Protein AF-A0A168M3N9-F1 (afdb_monomer_lite)

Structure (mmCIF, N/CA/C/O backbone):
data_AF-A0A168M3N9-F1
#
_entry.id   AF-A0A168M3N9-F1
#
loop_
_atom_site.group_PDB
_atom_site.id
_atom_site.type_symbol
_atom_site.label_atom_id
_atom_site.label_alt_id
_atom_site.label_comp_id
_atom_site.label_asym_id
_atom_site.label_entity_id
_atom_site.label_seq_id
_atom_site.pdbx_PDB_ins_code
_atom_site.Cartn_x
_atom_site.Cartn_y
_atom_site.Cartn_z
_atom_site.occupancy
_atom_site.B_iso_or_equiv
_atom_site.auth_seq_id
_atom_site.auth_comp_id
_atom_site.auth_asym_id
_atom_site.auth_atom_id
_atom_site.pdbx_PDB_model_num
ATOM 1 N N . MET A 1 1 ? -1.856 -5.516 9.812 1.00 73.81 1 MET A N 1
ATOM 2 C CA . MET A 1 1 ? -0.745 -4.849 9.103 1.00 73.81 1 MET A CA 1
ATOM 3 C C . MET A 1 1 ? -0.661 -5.486 7.724 1.00 73.81 1 MET A C 1
ATOM 5 O O . MET A 1 1 ? -0.581 -6.706 7.670 1.00 73.81 1 MET A O 1
ATOM 9 N N . GLY A 1 2 ? -0.846 -4.714 6.651 1.00 82.88 2 GLY A N 1
ATOM 10 C CA . GLY A 1 2 ? -0.961 -5.241 5.282 1.00 82.88 2 GLY A CA 1
ATOM 11 C C . GLY A 1 2 ? -1.892 -4.407 4.403 1.00 82.88 2 GLY A C 1
ATOM 12 O O . GLY A 1 2 ? -2.163 -3.252 4.714 1.00 82.88 2 GLY A O 1
ATOM 13 N N . GLY A 1 3 ? -2.410 -5.002 3.328 1.00 81.88 3 GLY A N 1
ATOM 14 C CA . GLY A 1 3 ? -3.432 -4.387 2.469 1.00 81.88 3 GLY A CA 1
ATOM 15 C C . GLY A 1 3 ? -2.916 -3.787 1.161 1.00 81.88 3 GLY A C 1
ATOM 16 O O . GLY A 1 3 ? -3.731 -3.435 0.317 1.00 81.88 3 GLY A O 1
ATOM 17 N N . LEU A 1 4 ? -1.597 -3.725 0.951 1.00 87.62 4 LEU A N 1
ATOM 18 C CA . LEU A 1 4 ? -1.005 -3.291 -0.316 1.00 87.62 4 LEU A CA 1
ATOM 19 C C . LEU A 1 4 ? -0.360 -4.472 -1.030 1.00 87.62 4 LEU A C 1
ATOM 21 O O . LEU A 1 4 ? 0.661 -4.996 -0.582 1.00 87.62 4 LEU A O 1
ATOM 25 N N . HIS A 1 5 ? -0.955 -4.899 -2.142 1.00 86.19 5 HIS A N 1
ATOM 26 C CA . HIS A 1 5 ? -0.412 -5.998 -2.928 1.00 86.19 5 HIS A CA 1
ATOM 27 C C . HIS A 1 5 ? 0.848 -5.544 -3.667 1.00 86.19 5 HIS A C 1
ATOM 29 O O . HIS A 1 5 ? 0.772 -4.733 -4.589 1.00 86.19 5 HIS A O 1
ATOM 35 N N . SER A 1 6 ? 2.007 -6.088 -3.292 1.00 81.62 6 SER A N 1
ATOM 36 C CA . SER A 1 6 ? 3.288 -5.686 -3.886 1.00 81.62 6 SER A CA 1
ATOM 37 C C . SER A 1 6 ? 3.332 -5.885 -5.400 1.00 81.62 6 SER A C 1
ATOM 39 O O . SER A 1 6 ? 3.858 -5.025 -6.087 1.00 81.62 6 SER A O 1
ATOM 41 N N . GLY A 1 7 ? 2.705 -6.933 -5.946 1.00 82.81 7 GLY A N 1
ATOM 42 C CA . GLY A 1 7 ? 2.657 -7.150 -7.399 1.00 82.81 7 GLY A CA 1
ATOM 43 C C . GLY A 1 7 ? 1.879 -6.085 -8.185 1.00 82.81 7 GLY A C 1
ATOM 44 O O . GLY A 1 7 ? 2.061 -5.980 -9.391 1.00 82.81 7 GLY A O 1
ATOM 45 N N . LEU A 1 8 ? 1.036 -5.285 -7.518 1.00 84.56 8 LEU A N 1
ATOM 46 C CA . LEU A 1 8 ? 0.312 -4.171 -8.138 1.00 84.56 8 LEU A CA 1
ATOM 47 C C . LEU A 1 8 ? 1.061 -2.842 -8.024 1.00 84.56 8 LEU A C 1
ATOM 49 O O . LEU A 1 8 ? 0.658 -1.882 -8.661 1.00 84.56 8 LEU A O 1
ATOM 53 N N . ILE A 1 9 ? 2.107 -2.752 -7.199 1.00 85.12 9 ILE A N 1
ATOM 54 C CA . ILE A 1 9 ? 2.798 -1.489 -6.886 1.00 85.12 9 ILE A CA 1
ATOM 55 C C . ILE A 1 9 ? 4.281 -1.540 -7.277 1.00 85.12 9 ILE A C 1
ATOM 57 O O . ILE A 1 9 ? 4.835 -0.534 -7.696 1.00 85.12 9 ILE A O 1
ATOM 61 N N . ASP A 1 10 ? 4.912 -2.705 -7.167 1.00 84.38 10 ASP A N 1
ATOM 62 C CA . ASP A 1 10 ? 6.330 -2.961 -7.421 1.00 84.38 10 ASP A CA 1
ATOM 63 C C . ASP A 1 10 ? 6.472 -3.852 -8.668 1.00 84.38 10 ASP A C 1
ATOM 65 O O . ASP A 1 10 ? 6.811 -5.033 -8.591 1.00 84.38 10 ASP A O 1
ATOM 69 N N . PHE A 1 11 ? 6.135 -3.287 -9.830 1.00 85.56 11 PHE A N 1
ATOM 70 C CA . PHE A 1 11 ? 6.182 -3.937 -11.147 1.00 85.56 11 PHE A CA 1
ATOM 71 C C . PHE A 1 11 ? 6.880 -3.025 -12.179 1.00 85.56 11 PHE A C 1
ATOM 73 O O . PHE A 1 11 ? 7.012 -1.832 -11.917 1.00 85.56 11 PHE A O 1
ATOM 80 N N . PRO A 1 12 ? 7.339 -3.537 -13.341 1.00 84.50 12 PRO A N 1
ATOM 81 C CA . PRO A 1 12 ? 8.180 -2.777 -14.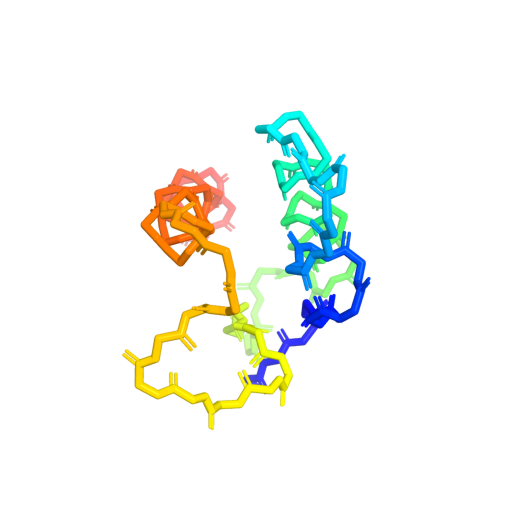277 1.00 84.50 12 PRO A CA 1
ATOM 82 C C . PRO A 1 12 ? 7.629 -1.416 -14.715 1.00 84.50 12 PRO A C 1
ATOM 84 O O . PRO A 1 12 ? 8.393 -0.462 -14.830 1.00 84.50 12 PRO A O 1
ATOM 87 N N . ASP A 1 13 ? 6.315 -1.320 -14.901 1.00 86.19 13 ASP A N 1
ATOM 88 C CA . ASP A 1 13 ? 5.616 -0.118 -15.368 1.00 86.19 13 ASP A CA 1
ATOM 89 C C . ASP A 1 13 ? 4.892 0.619 -14.229 1.00 86.19 13 ASP A C 1
ATOM 91 O O . ASP A 1 13 ? 3.865 1.272 -14.438 1.00 86.19 13 ASP A O 1
ATOM 95 N N . TRP A 1 14 ? 5.384 0.486 -12.994 1.00 87.75 14 TRP A N 1
ATOM 96 C CA . TRP A 1 14 ? 4.785 1.175 -11.859 1.00 87.75 14 TRP A CA 1
ATOM 97 C C . TRP A 1 14 ? 4.833 2.698 -12.040 1.00 87.75 14 TRP A C 1
ATOM 99 O O . TRP A 1 14 ? 5.792 3.272 -12.559 1.00 87.75 14 TRP A O 1
ATOM 109 N N . THR A 1 15 ? 3.792 3.372 -11.558 1.00 88.50 15 THR A N 1
ATOM 110 C CA . THR A 1 15 ? 3.700 4.833 -11.568 1.00 88.50 15 THR A CA 1
ATOM 111 C C . THR A 1 15 ? 3.364 5.369 -10.183 1.00 88.50 15 THR A C 1
ATOM 113 O O . THR A 1 15 ? 2.787 4.674 -9.338 1.00 88.50 15 THR A O 1
ATOM 116 N N . LEU A 1 16 ? 3.698 6.643 -9.956 1.00 88.31 16 LEU A N 1
ATOM 117 C CA . LEU A 1 16 ? 3.333 7.371 -8.740 1.00 88.31 16 LEU A CA 1
ATOM 118 C C . LEU A 1 16 ? 1.816 7.335 -8.502 1.00 88.31 16 LEU A C 1
ATOM 120 O O . LEU A 1 16 ? 1.368 7.043 -7.396 1.00 88.31 16 LEU A O 1
ATOM 124 N N . GLU A 1 17 ? 1.034 7.592 -9.550 1.00 90.19 17 GLU A N 1
ATOM 125 C CA . GLU A 1 17 ? -0.429 7.610 -9.486 1.00 90.19 17 GLU A CA 1
ATOM 126 C C . GLU A 1 17 ? -0.996 6.245 -9.098 1.00 90.19 17 GL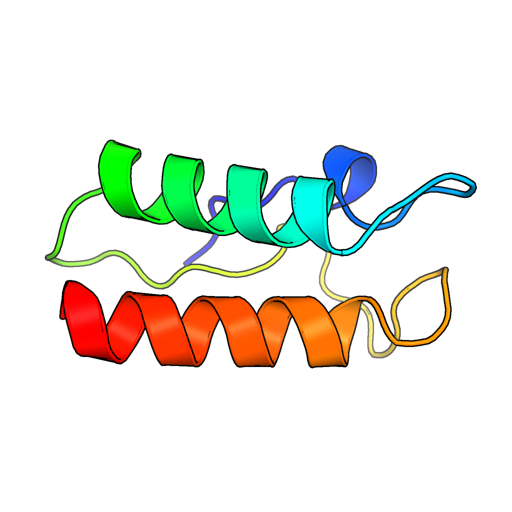U A C 1
ATOM 128 O O . GLU A 1 17 ? -1.888 6.162 -8.256 1.00 90.19 17 GLU A O 1
ATOM 133 N N . ASN A 1 18 ? -0.438 5.164 -9.650 1.00 90.75 18 ASN A N 1
ATOM 134 C CA . ASN A 1 18 ? -0.855 3.810 -9.317 1.00 90.75 18 ASN A CA 1
ATOM 135 C C . ASN A 1 18 ? -0.562 3.463 -7.847 1.00 90.75 18 ASN A C 1
ATOM 137 O O . ASN A 1 18 ? -1.411 2.900 -7.155 1.00 90.75 18 ASN A O 1
ATOM 141 N N . CYS A 1 19 ? 0.612 3.858 -7.346 1.00 90.25 19 CYS A N 1
ATOM 142 C CA . CYS A 1 19 ? 0.961 3.699 -5.937 1.00 90.25 19 CYS A CA 1
ATOM 143 C C . CYS A 1 19 ? -0.026 4.443 -5.025 1.00 90.25 19 CYS A C 1
ATOM 145 O O . CYS A 1 19 ? -0.573 3.847 -4.098 1.00 90.25 19 CYS A O 1
ATOM 147 N N . ILE A 1 20 ? -0.270 5.731 -5.288 1.00 91.12 20 ILE A N 1
ATOM 148 C CA . ILE A 1 20 ? -1.188 6.552 -4.485 1.00 91.12 20 ILE A CA 1
ATOM 149 C C . ILE A 1 20 ? -2.592 5.951 -4.513 1.00 91.12 20 ILE A C 1
ATOM 151 O O . ILE A 1 20 ? -3.182 5.754 -3.454 1.00 91.12 20 ILE A O 1
ATOM 155 N N . LYS A 1 21 ? -3.090 5.580 -5.698 1.00 92.19 21 LYS A N 1
ATOM 156 C CA . LYS A 1 21 ? -4.408 4.967 -5.866 1.00 92.19 21 LYS A CA 1
ATOM 157 C C . LYS A 1 21 ? -4.572 3.724 -4.992 1.00 92.19 21 LYS A C 1
ATOM 159 O O . LYS A 1 21 ? -5.540 3.638 -4.241 1.00 92.19 21 LYS A O 1
ATOM 164 N N . HIS A 1 22 ? -3.621 2.792 -5.033 1.00 91.62 22 HIS A N 1
ATOM 165 C CA . HIS A 1 22 ? -3.702 1.574 -4.226 1.00 91.62 22 HIS A CA 1
ATOM 166 C C . HIS A 1 22 ? -3.560 1.835 -2.723 1.00 91.62 22 HIS A C 1
ATOM 168 O O . HIS A 1 22 ? -4.230 1.178 -1.924 1.00 91.62 22 HIS A O 1
ATOM 174 N N . VAL A 1 23 ? -2.739 2.812 -2.322 1.00 90.75 23 VAL A N 1
ATOM 175 C CA . VAL A 1 23 ? -2.641 3.247 -0.920 1.00 90.75 23 VAL A CA 1
ATOM 176 C C . VAL A 1 23 ? -3.955 3.851 -0.434 1.00 90.75 23 VAL A C 1
ATOM 178 O O . VAL A 1 23 ? -4.439 3.491 0.639 1.00 90.75 23 VAL A O 1
ATOM 181 N N . GLU A 1 24 ? -4.578 4.714 -1.231 1.00 90.69 24 GLU A N 1
ATOM 182 C CA . GLU A 1 24 ? -5.880 5.291 -0.917 1.00 90.69 24 GLU A CA 1
ATOM 183 C C . GLU A 1 24 ? -6.983 4.238 -0.829 1.00 90.69 24 GLU A C 1
ATOM 185 O O . GLU A 1 24 ? -7.761 4.255 0.125 1.00 90.69 24 GLU A O 1
ATOM 190 N N . GLU A 1 25 ? -7.061 3.331 -1.805 1.00 90.62 25 GLU A N 1
ATOM 191 C CA . GLU A 1 25 ? -8.034 2.236 -1.831 1.00 90.62 25 GLU A CA 1
ATOM 192 C C . GLU A 1 25 ? -7.886 1.347 -0.593 1.00 90.62 25 GLU A C 1
ATOM 194 O O . GLU A 1 25 ? -8.878 1.067 0.079 1.00 90.62 25 GLU A O 1
ATOM 199 N N . ALA A 1 26 ? -6.655 0.973 -0.231 1.00 90.06 26 ALA A N 1
ATOM 200 C CA . ALA A 1 26 ? -6.389 0.162 0.951 1.00 90.06 26 ALA A CA 1
ATOM 201 C C . ALA A 1 26 ? -6.801 0.878 2.248 1.00 90.06 26 ALA A C 1
ATOM 203 O O . ALA A 1 26 ? -7.471 0.280 3.094 1.00 90.06 26 ALA A O 1
ATOM 204 N N . CYS A 1 27 ? -6.455 2.159 2.407 1.00 88.06 27 CYS A N 1
ATOM 205 C CA . CYS A 1 27 ? -6.832 2.948 3.583 1.00 88.06 27 CYS A CA 1
ATOM 206 C C . CYS A 1 27 ? -8.353 3.162 3.679 1.00 88.06 27 CYS A C 1
ATOM 208 O O . CYS A 1 27 ? -8.932 3.007 4.755 1.00 88.06 27 CYS A O 1
ATOM 210 N N . LYS A 1 28 ? -9.027 3.458 2.559 1.00 87.19 28 LYS A N 1
ATOM 211 C CA . LYS A 1 28 ? -10.489 3.639 2.508 1.00 87.19 28 LYS A CA 1
ATOM 212 C C . LYS A 1 28 ? -11.243 2.334 2.771 1.00 87.19 28 LYS A C 1
ATOM 214 O O . LYS A 1 28 ? -12.233 2.359 3.495 1.00 87.19 28 LYS A O 1
ATOM 219 N N . ALA A 1 29 ? -10.770 1.208 2.235 1.00 87.88 29 ALA A N 1
ATOM 220 C CA . ALA A 1 29 ? -11.424 -0.091 2.390 1.00 87.88 29 ALA A CA 1
ATOM 221 C C . ALA A 1 29 ? -11.326 -0.650 3.818 1.00 87.88 29 ALA A C 1
ATOM 223 O O . ALA A 1 29 ? -12.281 -1.246 4.309 1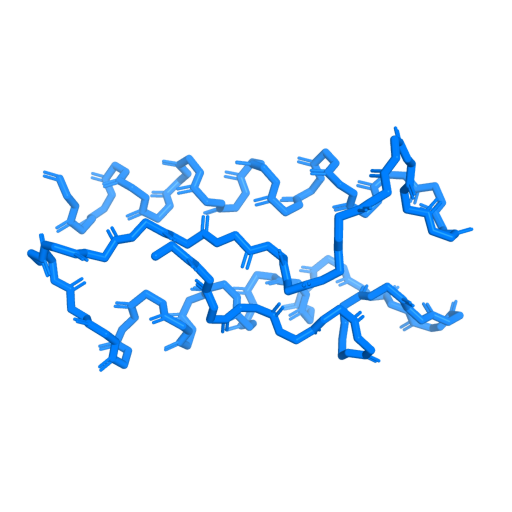.00 87.88 29 ALA A O 1
ATOM 224 N N . ASN A 1 30 ? -10.189 -0.455 4.495 1.00 84.44 30 ASN A N 1
ATOM 225 C CA . ASN A 1 30 ? -9.963 -0.997 5.840 1.00 84.44 30 ASN A CA 1
ATOM 226 C C . ASN A 1 30 ? -10.381 -0.032 6.967 1.00 84.44 30 ASN A C 1
ATOM 228 O O . ASN A 1 30 ? -10.574 -0.454 8.108 1.00 84.44 30 ASN A O 1
ATOM 232 N N . GLY A 1 31 ? -10.564 1.256 6.659 1.00 76.69 31 GLY A N 1
ATOM 233 C CA . GLY A 1 31 ? -11.003 2.267 7.616 1.00 76.69 31 GLY A CA 1
ATOM 234 C C . GLY A 1 31 ? -9.914 2.705 8.604 1.00 76.69 31 GLY A C 1
ATOM 235 O O . GLY A 1 31 ? -8.732 2.426 8.439 1.00 76.69 31 GLY A O 1
ATOM 236 N N . LYS A 1 32 ? -10.330 3.436 9.647 1.00 73.06 32 LYS A N 1
ATOM 237 C CA . LYS A 1 32 ? -9.440 4.215 10.535 1.00 73.06 32 LYS A CA 1
ATOM 238 C C . LYS A 1 32 ? -8.975 3.523 11.825 1.00 73.06 32 LYS A C 1
ATOM 240 O O . LYS A 1 32 ? -8.286 4.134 12.632 1.00 73.06 32 LYS A O 1
ATOM 245 N N . LYS A 1 33 ? -9.411 2.292 12.111 1.00 76.06 33 LYS A N 1
ATOM 246 C CA . LYS A 1 33 ? -9.069 1.598 13.369 1.00 76.06 33 LYS A CA 1
ATOM 247 C C . LYS A 1 33 ? -8.463 0.235 13.080 1.00 76.06 33 LYS A C 1
ATOM 249 O O . LYS A 1 33 ? -8.961 -0.481 12.223 1.00 76.06 33 LYS A O 1
ATOM 254 N N . TYR A 1 34 ? -7.422 -0.122 13.835 1.00 80.19 34 TYR A N 1
ATOM 255 C CA . TYR A 1 34 ? -6.756 -1.435 13.791 1.00 80.19 34 TYR A CA 1
ATOM 256 C C . TYR A 1 34 ? -6.135 -1.813 12.434 1.00 80.19 34 TYR A C 1
ATOM 258 O O . TYR A 1 34 ? -5.749 -2.964 12.225 1.00 80.19 34 TYR A O 1
ATOM 266 N N . PHE A 1 35 ? -5.987 -0.846 11.527 1.00 84.44 35 PHE A N 1
ATOM 267 C CA . PHE A 1 35 ? -5.360 -1.029 10.227 1.00 84.44 35 PHE A CA 1
ATOM 268 C C . PHE A 1 35 ? -4.035 -0.271 10.170 1.00 84.44 35 PHE A C 1
ATOM 270 O O . PHE A 1 35 ? -3.972 0.907 10.504 1.00 84.44 35 PHE A O 1
ATOM 277 N N . ILE A 1 36 ? -2.979 -0.969 9.753 1.00 85.75 36 ILE A N 1
ATOM 278 C CA . ILE A 1 36 ? -1.664 -0.383 9.486 1.00 85.75 36 ILE A CA 1
ATOM 279 C C . ILE A 1 36 ? -1.327 -0.770 8.043 1.00 85.75 36 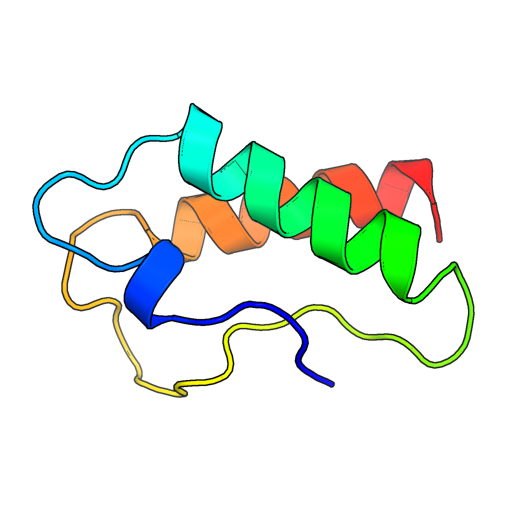ILE A C 1
ATOM 281 O O . ILE A 1 36 ? -1.050 -1.958 7.812 1.00 85.75 36 ILE A O 1
ATOM 285 N N . PRO A 1 37 ? -1.421 0.166 7.081 1.00 86.94 37 PRO A N 1
ATOM 286 C CA . PRO A 1 37 ? -1.127 -0.120 5.684 1.00 86.94 37 PRO A CA 1
ATOM 287 C C . PRO A 1 37 ? 0.352 -0.473 5.522 1.00 86.94 37 PRO A C 1
ATOM 289 O O . PRO A 1 37 ? 1.231 0.237 6.005 1.00 86.94 37 PRO A O 1
ATOM 292 N N . CYS A 1 38 ? 0.633 -1.582 4.843 1.00 86.75 38 CYS A N 1
ATOM 293 C CA . CYS A 1 38 ? 1.982 -1.931 4.404 1.00 86.75 38 CYS A CA 1
ATOM 294 C C . CYS A 1 38 ? 1.934 -2.856 3.184 1.00 86.75 38 CYS A C 1
ATOM 296 O O . CYS A 1 38 ? 0.915 -3.508 2.922 1.00 86.75 38 CYS A O 1
ATOM 298 N N . LEU A 1 39 ? 3.053 -2.927 2.459 1.00 86.38 39 LEU A N 1
ATOM 299 C CA . LEU A 1 39 ? 3.258 -3.897 1.384 1.00 86.38 39 LEU A CA 1
ATOM 300 C C . LEU A 1 39 ? 3.211 -5.326 1.936 1.00 86.38 39 LEU A C 1
ATOM 302 O O . LEU A 1 39 ? 3.747 -5.604 3.009 1.00 86.38 39 LEU A O 1
ATOM 306 N N . THR A 1 40 ? 2.554 -6.229 1.208 1.00 82.19 40 THR A N 1
ATOM 307 C CA . THR A 1 40 ? 2.419 -7.641 1.594 1.00 82.19 40 THR A CA 1
ATOM 308 C C . THR A 1 40 ? 3.708 -8.434 1.403 1.00 82.19 40 THR A C 1
ATOM 310 O O . THR A 1 40 ? 3.915 -9.422 2.101 1.00 82.19 40 THR A O 1
ATOM 313 N N . ALA A 1 41 ? 4.579 -8.021 0.477 1.00 76.38 41 ALA A N 1
ATOM 314 C CA . ALA A 1 41 ? 5.929 -8.559 0.358 1.00 76.38 41 ALA A CA 1
ATOM 315 C C . ALA A 1 41 ? 6.906 -7.694 1.166 1.00 76.38 41 ALA A C 1
ATOM 317 O O . ALA A 1 41 ? 7.057 -6.497 0.917 1.00 76.38 41 ALA A O 1
ATOM 318 N N . GLY A 1 42 ? 7.562 -8.313 2.147 1.00 61.97 42 GLY A N 1
ATOM 319 C CA . GLY A 1 42 ? 8.612 -7.696 2.949 1.00 61.97 42 GLY A CA 1
ATOM 320 C C . GLY A 1 42 ? 9.984 -8.045 2.387 1.00 61.97 42 GLY A C 1
ATOM 321 O O . GLY A 1 42 ? 10.495 -9.129 2.651 1.00 61.97 42 GLY A O 1
ATOM 322 N N . LEU A 1 43 ? 10.583 -7.129 1.632 1.00 64.06 43 LEU A N 1
ATOM 323 C CA . LEU A 1 43 ? 11.992 -7.186 1.253 1.00 64.06 43 LEU A CA 1
ATOM 324 C C . LEU A 1 43 ? 12.685 -5.878 1.662 1.00 64.06 43 LEU A C 1
ATOM 326 O O . LEU A 1 43 ? 12.024 -4.842 1.765 1.00 64.06 43 LEU A O 1
ATOM 330 N N . PRO A 1 44 ? 14.012 -5.900 1.896 1.00 60.62 44 PRO A N 1
ATOM 331 C CA . PRO A 1 44 ? 14.781 -4.706 2.258 1.00 60.62 44 PRO A CA 1
ATOM 332 C C . PRO A 1 44 ? 14.815 -3.639 1.151 1.00 60.62 44 PRO A C 1
ATOM 334 O O . PRO A 1 44 ? 15.267 -2.522 1.387 1.00 60.62 44 PRO A O 1
ATOM 337 N N . LYS A 1 45 ? 14.352 -3.973 -0.057 1.00 60.94 45 LYS A N 1
ATOM 338 C CA . LYS A 1 45 ? 14.246 -3.068 -1.195 1.00 60.94 45 LYS A CA 1
ATOM 339 C C . LYS A 1 45 ? 13.063 -3.487 -2.064 1.00 60.94 45 LYS A C 1
ATOM 341 O O . LYS A 1 45 ? 12.788 -4.682 -2.173 1.00 60.94 45 LYS A O 1
ATOM 346 N N . GLY A 1 46 ? 12.426 -2.514 -2.709 1.00 64.38 46 GLY A N 1
ATOM 347 C CA . GLY A 1 46 ? 11.576 -2.798 -3.862 1.00 64.38 46 GLY A CA 1
ATOM 348 C C . GLY A 1 46 ? 12.401 -3.351 -5.011 1.00 64.38 46 GLY A C 1
ATOM 349 O O . GLY A 1 46 ? 13.598 -3.061 -5.130 1.00 64.38 46 GLY A O 1
ATOM 350 N N . TYR A 1 47 ? 11.759 -4.150 -5.851 1.00 72.94 47 TYR A N 1
ATOM 351 C CA . TYR A 1 47 ? 12.336 -4.596 -7.111 1.00 72.94 47 TYR A CA 1
ATOM 352 C C . TYR A 1 47 ? 12.666 -3.398 -8.005 1.00 72.94 47 TYR A C 1
ATOM 354 O O . TYR A 1 47 ? 13.686 -3.417 -8.698 1.00 72.94 47 TYR A O 1
ATOM 362 N N . PHE A 1 48 ? 11.872 -2.326 -7.914 1.00 80.75 48 PHE A N 1
ATOM 363 C CA . PHE A 1 48 ? 12.082 -1.094 -8.664 1.00 80.75 48 PHE A CA 1
ATOM 364 C C . PHE A 1 48 ? 12.521 0.077 -7.766 1.00 80.75 48 PHE A C 1
ATOM 366 O O . PHE A 1 48 ? 12.147 0.165 -6.589 1.00 80.75 48 PHE A O 1
ATOM 373 N N . PRO A 1 49 ? 13.368 0.987 -8.288 1.00 80.69 49 PRO A N 1
ATOM 374 C CA . PRO A 1 49 ? 13.847 2.137 -7.527 1.00 80.69 49 PRO A CA 1
ATOM 375 C C . PRO A 1 49 ? 12.680 3.029 -7.093 1.00 80.69 49 PRO A C 1
ATOM 377 O O . PRO A 1 49 ? 11.708 3.173 -7.820 1.00 80.69 49 PRO A O 1
ATOM 380 N N . ASN A 1 50 ? 12.799 3.662 -5.926 1.00 84.75 50 ASN A N 1
ATOM 381 C CA . ASN A 1 50 ? 11.865 4.655 -5.370 1.00 84.75 50 ASN A CA 1
ATOM 382 C C . ASN A 1 50 ? 10.468 4.158 -4.953 1.00 84.75 50 ASN A C 1
ATOM 384 O O . ASN A 1 50 ? 9.828 4.851 -4.168 1.00 84.75 50 ASN A O 1
ATOM 388 N N . VAL A 1 51 ? 10.025 2.961 -5.356 1.00 85.25 51 VAL A N 1
ATOM 389 C CA . VAL A 1 51 ? 8.693 2.418 -5.006 1.00 85.25 51 VAL A CA 1
ATOM 390 C C . VAL A 1 51 ? 8.414 2.494 -3.504 1.00 85.25 51 VAL A C 1
ATOM 392 O O . VAL A 1 51 ? 7.397 3.029 -3.077 1.00 85.25 51 VAL A O 1
ATOM 395 N N . TYR A 1 52 ? 9.337 1.999 -2.678 1.00 85.31 52 TYR A N 1
ATOM 396 C CA . TYR A 1 52 ? 9.151 1.955 -1.224 1.00 85.31 52 TYR A CA 1
ATOM 397 C C . TYR A 1 52 ? 9.085 3.342 -0.586 1.00 85.31 52 TYR A C 1
ATOM 399 O O . TYR A 1 52 ? 8.290 3.563 0.329 1.00 85.31 52 TYR A O 1
ATOM 407 N N . GLU A 1 53 ? 9.905 4.280 -1.059 1.00 87.62 53 GLU A N 1
ATOM 408 C CA . GLU A 1 53 ? 9.877 5.659 -0.577 1.00 87.62 53 GLU A CA 1
ATOM 409 C C . GLU A 1 53 ? 8.545 6.324 -0.939 1.00 87.62 53 GLU A C 1
ATOM 411 O O . GLU A 1 53 ? 7.922 6.971 -0.098 1.00 87.62 53 GLU A O 1
ATOM 416 N N . THR A 1 54 ? 8.068 6.100 -2.165 1.00 90.25 54 THR A N 1
ATOM 417 C CA . THR A 1 54 ? 6.778 6.596 -2.642 1.00 90.25 54 THR A CA 1
ATOM 418 C C . THR A 1 54 ? 5.610 6.010 -1.851 1.00 90.25 54 THR A C 1
ATOM 420 O O . THR A 1 54 ? 4.752 6.764 -1.396 1.00 90.25 54 THR A O 1
ATOM 423 N N . VAL A 1 55 ? 5.598 4.694 -1.618 1.00 89.44 55 VAL A N 1
ATOM 424 C CA . VAL A 1 55 ? 4.582 4.026 -0.789 1.00 89.44 55 VAL A CA 1
ATOM 425 C C . VAL A 1 55 ? 4.595 4.588 0.628 1.00 89.44 55 VAL A C 1
ATOM 427 O O . VAL A 1 55 ? 3.539 4.899 1.173 1.00 89.44 55 VAL A O 1
ATOM 430 N N . SER A 1 56 ? 5.780 4.770 1.212 1.00 89.94 56 SER A N 1
ATOM 431 C CA . SER A 1 56 ? 5.919 5.293 2.575 1.00 89.94 56 SER A CA 1
ATOM 432 C C . SER A 1 56 ? 5.388 6.724 2.689 1.00 89.94 56 SER A C 1
ATOM 434 O O . SER A 1 56 ? 4.654 7.030 3.625 1.00 89.94 56 SER A O 1
ATOM 436 N N . LYS A 1 57 ? 5.691 7.587 1.708 1.00 91.56 57 LYS A N 1
ATOM 437 C CA . LYS A 1 57 ? 5.150 8.954 1.623 1.00 91.56 57 LYS A CA 1
ATOM 438 C C . LYS A 1 57 ? 3.629 8.960 1.462 1.00 91.56 57 LYS A C 1
ATOM 440 O O . LYS A 1 57 ? 2.946 9.670 2.192 1.00 91.56 57 LYS A O 1
ATOM 445 N N . ALA A 1 58 ? 3.090 8.137 0.563 1.00 91.56 58 ALA A N 1
ATOM 446 C CA . ALA A 1 58 ? 1.647 8.037 0.348 1.00 91.56 58 ALA A CA 1
ATOM 447 C C . ALA A 1 58 ? 0.910 7.542 1.606 1.00 91.56 58 ALA A C 1
ATOM 449 O O . ALA A 1 58 ? -0.165 8.042 1.941 1.00 91.56 58 ALA A O 1
ATOM 450 N N . ILE A 1 59 ? 1.497 6.587 2.335 1.00 90.25 59 ILE A N 1
ATOM 451 C CA . ILE A 1 59 ? 0.957 6.106 3.610 1.00 90.25 59 ILE A CA 1
ATOM 452 C C . ILE A 1 59 ? 0.978 7.211 4.670 1.00 90.25 59 ILE A C 1
ATOM 454 O O . ILE A 1 59 ? -0.014 7.363 5.378 1.00 90.25 59 ILE A O 1
ATOM 458 N N . ASP A 1 60 ? 2.060 7.985 4.787 1.00 91.62 60 ASP A N 1
ATOM 459 C CA . ASP A 1 60 ? 2.157 9.104 5.739 1.00 91.62 60 ASP A CA 1
ATOM 460 C C . ASP A 1 60 ? 1.090 10.177 5.464 1.00 91.62 60 ASP A C 1
ATOM 462 O O . ASP A 1 60 ? 0.386 10.619 6.376 1.00 91.62 60 ASP A O 1
ATOM 466 N N . GLU A 1 61 ? 0.888 10.537 4.195 1.00 91.31 61 GLU A N 1
ATOM 467 C CA . GLU A 1 61 ? -0.163 11.478 3.800 1.00 91.31 61 GLU A CA 1
ATOM 468 C C . GLU A 1 61 ? -1.566 10.952 4.111 1.00 91.31 61 GLU A C 1
ATOM 470 O O . GLU A 1 61 ? -2.407 11.687 4.632 1.00 91.31 61 GLU A O 1
ATOM 475 N N . MET A 1 62 ? -1.836 9.680 3.809 1.00 89.25 62 MET A N 1
ATOM 476 C CA . MET A 1 62 ? -3.129 9.067 4.110 1.00 89.25 62 MET A CA 1
ATOM 477 C C . MET A 1 62 ? -3.352 8.883 5.605 1.00 89.25 62 MET A C 1
ATOM 479 O O . MET A 1 62 ? -4.482 9.042 6.067 1.00 89.25 62 MET A O 1
ATOM 483 N N . SER A 1 63 ? -2.285 8.628 6.361 1.00 87.00 63 SER A N 1
ATOM 484 C CA . SER A 1 63 ? -2.327 8.574 7.818 1.00 87.00 63 SER A CA 1
ATOM 485 C C . SER A 1 63 ? -2.798 9.912 8.370 1.00 87.00 63 SER A C 1
ATOM 487 O O . SER A 1 6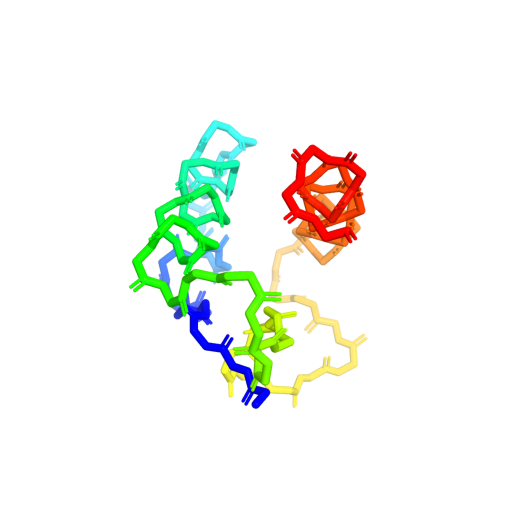3 ? -3.826 9.947 9.024 1.00 87.00 63 SER A O 1
ATOM 489 N N . LYS A 1 64 ? -2.185 11.031 7.964 1.00 87.94 64 LYS A N 1
ATOM 490 C CA . LYS A 1 64 ? -2.606 12.386 8.377 1.00 87.94 64 LYS A CA 1
ATOM 491 C C . LYS A 1 64 ? -4.050 12.744 8.003 1.00 87.94 64 LYS A C 1
ATOM 493 O O . LYS A 1 64 ? -4.662 13.580 8.662 1.00 87.94 64 LYS A O 1
ATOM 498 N N . LYS A 1 65 ? -4.586 12.174 6.918 1.00 85.81 65 LYS A N 1
ATOM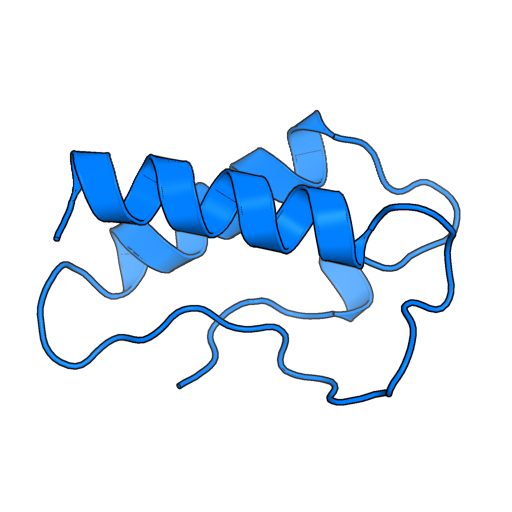 499 C CA . LYS A 1 65 ? -5.960 12.435 6.453 1.00 85.81 65 LYS A CA 1
ATOM 500 C C . LYS A 1 65 ? -7.011 11.582 7.168 1.00 85.81 65 LYS A C 1
ATOM 502 O O . LYS A 1 65 ? -8.159 12.012 7.260 1.00 85.81 65 LYS A O 1
ATOM 507 N N . MET A 1 66 ? -6.664 10.366 7.596 1.00 77.06 66 MET A N 1
ATOM 508 C CA . MET A 1 66 ? -7.640 9.358 8.036 1.00 77.06 66 MET A CA 1
ATOM 509 C C . MET A 1 66 ? -7.472 8.863 9.478 1.00 77.06 66 MET A C 1
ATOM 511 O O . MET A 1 66 ? -8.459 8.380 10.042 1.00 77.06 66 MET A O 1
ATOM 515 N N . PHE A 1 67 ? -6.269 8.952 10.047 1.00 72.31 67 PHE A N 1
ATOM 516 C CA . PHE A 1 67 ? -5.886 8.415 11.355 1.00 72.31 67 PHE A CA 1
ATOM 517 C C . PHE A 1 67 ? -5.440 9.538 12.294 1.00 72.31 67 PHE A C 1
ATOM 519 O O . PHE A 1 67 ? -5.858 9.479 13.472 1.00 72.31 67 PHE A O 1
#

Secondary structure (DSSP, 8-state):
-EEE-HHHHSSTT--HHHHHHHHHHHHHHH-SSS--EEESS--SS-SSTTHHHHHHHHHHHHHHHH-

Radius of gyration: 11.07 Å; chains: 1; bounding box: 26×21×29 Å

Sequence (67 aa):
MGGLHSGLIDFPDWTLENCIKHVEEACKANGKKYFIPCLTAGLPKGYFPNVYETVSKAIDEMSKKMF

Foldseek 3Di:
DEQAELCQQQDPPHDLVSLLVSLVVSDVVVAQPPDDYDYPDDDPDRPDPPSRVSNVVSSVVSNVVGD

pLDDT: mean 83.83, std 7.88, range [60.62, 92.19]

Organism: NCBI:txid1705578

InterPro domains:
  IPR038071 UROD/MetE-like superfamily [SSF51726] (7-66)